Protein AF-A0A9Q3CQ55-F1 (afdb_monomer_lite)

Organism: NCBI:txid1389203

Radius of gyration: 16.1 Å; chains: 1; bounding box: 32×46×28 Å

Structure (mmCIF, N/CA/C/O backbone):
data_AF-A0A9Q3CQ55-F1
#
_entry.id   AF-A0A9Q3CQ55-F1
#
loop_
_atom_site.group_PDB
_atom_site.id
_atom_site.type_symbol
_atom_site.label_atom_id
_atom_site.label_alt_id
_atom_site.label_comp_id
_atom_site.label_asym_id
_atom_site.label_entity_id
_atom_site.label_seq_id
_atom_site.pdbx_PDB_ins_code
_atom_site.Cartn_x
_atom_site.Cartn_y
_atom_site.Cartn_z
_atom_site.occupancy
_atom_site.B_iso_or_equiv
_atom_site.auth_seq_id
_atom_site.auth_comp_id
_atom_site.auth_asym_id
_atom_site.auth_atom_id
_atom_site.pdbx_PDB_model_num
ATOM 1 N N . MET A 1 1 ? 7.705 -2.792 13.849 1.00 68.44 1 MET A N 1
ATOM 2 C CA . MET A 1 1 ? 6.851 -2.698 12.641 1.00 68.44 1 MET A CA 1
ATOM 3 C C . MET A 1 1 ? 7.770 -2.617 11.440 1.00 68.44 1 MET A C 1
ATOM 5 O O . MET A 1 1 ? 8.837 -2.059 11.626 1.00 68.44 1 MET A O 1
ATOM 9 N N . LEU A 1 2 ? 7.399 -3.161 10.276 1.00 81.00 2 LEU A N 1
ATOM 10 C CA . LEU A 1 2 ? 8.204 -3.016 9.054 1.00 81.00 2 LEU A CA 1
ATOM 11 C C . LEU A 1 2 ? 7.922 -1.634 8.457 1.00 81.00 2 LEU A C 1
ATOM 13 O O . LEU A 1 2 ? 6.759 -1.293 8.256 1.00 81.00 2 LEU A O 1
ATOM 17 N N . GLN A 1 3 ? 8.949 -0.825 8.227 1.00 80.06 3 GLN A N 1
ATOM 18 C CA . GLN A 1 3 ? 8.793 0.586 7.849 1.00 80.06 3 GLN A CA 1
ATOM 19 C C . GLN A 1 3 ? 9.519 0.941 6.562 1.00 80.06 3 GLN A C 1
ATOM 21 O O . GLN A 1 3 ? 9.093 1.827 5.827 1.00 80.06 3 GLN A O 1
ATOM 26 N N . ASN A 1 4 ? 10.613 0.250 6.272 1.00 86.06 4 ASN A N 1
ATOM 27 C CA . ASN A 1 4 ? 11.463 0.551 5.134 1.00 86.06 4 ASN A CA 1
ATOM 28 C C . ASN A 1 4 ? 11.858 -0.726 4.389 1.00 86.06 4 ASN A C 1
ATOM 30 O O . ASN A 1 4 ? 11.686 -1.851 4.864 1.00 86.06 4 ASN A O 1
ATOM 34 N N . LYS A 1 5 ? 12.402 -0.534 3.186 1.00 87.75 5 LYS A N 1
ATOM 35 C CA . LYS A 1 5 ? 12.827 -1.627 2.309 1.00 87.75 5 LYS A CA 1
ATOM 36 C C . LYS A 1 5 ? 13.837 -2.563 2.984 1.00 87.75 5 LYS A C 1
ATOM 38 O O . LYS A 1 5 ? 13.738 -3.769 2.783 1.00 87.75 5 LYS A O 1
ATOM 43 N N . ASN A 1 6 ? 14.751 -2.033 3.798 1.00 90.38 6 ASN A N 1
ATOM 44 C CA . ASN A 1 6 ? 15.769 -2.836 4.480 1.00 90.38 6 ASN A CA 1
ATOM 45 C C . ASN A 1 6 ? 15.132 -3.786 5.498 1.00 90.38 6 ASN A C 1
ATOM 47 O O . ASN A 1 6 ? 15.453 -4.968 5.513 1.00 90.38 6 ASN A O 1
ATOM 51 N N . GLU A 1 7 ? 14.178 -3.306 6.292 1.00 90.69 7 GLU A N 1
ATOM 52 C CA . GLU A 1 7 ? 13.455 -4.141 7.255 1.00 90.69 7 GLU A CA 1
ATOM 53 C C . GLU A 1 7 ? 12.636 -5.239 6.571 1.00 90.69 7 GLU A C 1
ATOM 55 O O . GLU A 1 7 ? 12.645 -6.384 7.024 1.00 90.69 7 GLU A O 1
ATOM 60 N N . ILE A 1 8 ? 11.972 -4.924 5.451 1.00 90.88 8 ILE A N 1
ATOM 61 C CA . ILE A 1 8 ? 11.246 -5.926 4.653 1.00 90.88 8 ILE A CA 1
ATOM 62 C C . ILE A 1 8 ? 12.224 -6.978 4.112 1.00 90.88 8 ILE A C 1
ATOM 64 O O . ILE A 1 8 ? 11.949 -8.173 4.196 1.00 90.88 8 ILE A O 1
ATOM 68 N N . GLN A 1 9 ? 13.391 -6.565 3.609 1.00 91.50 9 GLN A N 1
ATOM 69 C CA . GLN A 1 9 ? 14.428 -7.485 3.134 1.00 91.50 9 GLN A CA 1
ATOM 70 C C . GLN A 1 9 ? 14.980 -8.368 4.259 1.00 91.50 9 GLN A C 1
ATOM 72 O O . GLN A 1 9 ? 15.132 -9.573 4.062 1.00 91.50 9 GLN A O 1
ATOM 77 N N . SER A 1 10 ? 15.234 -7.807 5.445 1.00 92.75 10 SER A N 1
ATOM 78 C CA . SER A 1 10 ? 15.655 -8.577 6.620 1.00 92.75 10 SER A CA 1
ATOM 79 C C . SER A 1 10 ? 14.598 -9.604 7.027 1.00 92.75 10 SER A C 1
ATOM 81 O O . SER A 1 10 ? 14.932 -10.762 7.275 1.00 92.75 10 SER A O 1
ATOM 83 N N . PHE A 1 11 ? 13.320 -9.213 7.032 1.00 91.81 11 PHE A N 1
ATOM 84 C CA . PHE A 1 11 ? 12.211 -10.126 7.300 1.00 91.81 11 PHE A CA 1
ATOM 85 C C . PHE A 1 11 ? 12.126 -11.252 6.262 1.00 91.81 11 PHE A C 1
ATOM 87 O O . PHE A 1 11 ? 11.975 -12.412 6.635 1.00 91.81 11 PHE A O 1
ATOM 94 N N . LEU A 1 12 ? 12.269 -10.940 4.972 1.00 92.31 12 LEU A N 1
ATOM 95 C CA . LEU A 1 12 ? 12.269 -11.943 3.904 1.00 92.31 12 LEU A CA 1
ATOM 96 C C . LEU A 1 12 ? 13.454 -12.908 4.017 1.00 92.31 12 LEU A C 1
ATOM 98 O O . LEU A 1 12 ? 13.274 -14.108 3.826 1.00 92.31 12 LEU A O 1
ATOM 102 N N . GLY A 1 13 ? 14.639 -12.410 4.381 1.00 91.81 13 GLY A N 1
ATOM 103 C CA . GLY A 1 13 ? 15.809 -13.246 4.654 1.00 91.81 13 GLY A CA 1
ATOM 104 C C . GLY A 1 13 ? 15.563 -14.232 5.798 1.00 91.81 13 GLY A C 1
ATOM 105 O O . GLY A 1 13 ? 15.895 -15.410 5.681 1.00 91.81 13 GLY A O 1
ATOM 106 N N . PHE A 1 14 ? 14.910 -13.779 6.872 1.00 92.75 14 PHE A N 1
ATOM 107 C CA . PHE A 1 14 ? 14.465 -14.655 7.958 1.00 92.75 14 PHE A CA 1
ATOM 108 C C . PHE A 1 14 ? 13.389 -15.651 7.498 1.00 92.75 14 PHE A C 1
ATOM 110 O O . PHE A 1 14 ? 13.471 -16.837 7.809 1.00 92.75 14 PHE A O 1
ATOM 117 N N . ALA A 1 15 ? 12.393 -15.203 6.731 1.00 92.19 15 ALA A N 1
ATOM 118 C CA . ALA A 1 15 ? 11.300 -16.050 6.259 1.00 92.19 15 ALA A CA 1
ATOM 119 C C . ALA A 1 15 ? 11.789 -17.180 5.334 1.00 92.19 15 ALA A C 1
ATOM 121 O O . ALA A 1 15 ? 11.259 -18.292 5.396 1.00 92.19 15 ALA A O 1
ATOM 122 N N . GLU A 1 16 ? 12.829 -16.931 4.530 1.00 92.75 16 GLU A N 1
ATOM 123 C CA . GLU A 1 16 ? 13.419 -17.923 3.621 1.00 92.75 16 GLU A CA 1
ATOM 124 C C . GLU A 1 16 ? 13.931 -19.166 4.371 1.00 92.75 16 GLU A C 1
ATOM 126 O O . GLU A 1 16 ? 13.828 -20.280 3.853 1.00 92.75 16 GLU A O 1
ATOM 131 N N . TYR A 1 17 ? 14.381 -19.020 5.626 1.00 93.00 17 TYR A N 1
ATOM 132 C CA . TYR A 1 17 ? 14.771 -20.150 6.481 1.00 93.00 17 TYR A CA 1
ATOM 133 C C . TYR A 1 17 ? 13.651 -21.199 6.611 1.00 93.00 17 TYR A C 1
ATOM 135 O O . TYR A 1 17 ? 13.903 -22.407 6.643 1.00 93.00 17 TYR A O 1
ATOM 143 N N . TYR A 1 18 ? 12.394 -20.751 6.624 1.00 92.38 18 TYR A N 1
ATOM 144 C CA . TYR A 1 18 ? 11.217 -21.604 6.782 1.00 92.38 18 TYR A CA 1
ATOM 145 C C . TYR A 1 18 ? 10.595 -22.047 5.456 1.00 92.38 18 TYR A C 1
ATOM 147 O O . TYR A 1 18 ? 9.641 -22.826 5.470 1.00 92.38 18 TYR A O 1
ATOM 155 N N . ARG A 1 19 ? 11.129 -21.618 4.305 1.00 94.44 19 ARG A N 1
ATOM 156 C CA . ARG A 1 19 ? 10.537 -21.863 2.979 1.00 94.44 19 ARG A CA 1
ATOM 157 C C . ARG A 1 19 ? 10.177 -23.326 2.730 1.00 94.44 19 ARG A C 1
ATOM 159 O O . ARG A 1 19 ? 9.108 -23.613 2.200 1.00 94.44 19 ARG A O 1
ATOM 166 N N . LYS A 1 20 ? 11.048 -24.260 3.126 1.00 94.19 20 LYS A N 1
ATOM 167 C CA . LYS A 1 20 ? 10.834 -25.709 2.934 1.00 94.19 20 LYS A CA 1
ATOM 168 C C . LYS A 1 20 ? 9.670 -26.278 3.757 1.00 94.19 20 LYS A C 1
ATOM 170 O O . LYS A 1 20 ? 9.171 -27.352 3.441 1.00 94.19 20 LYS A O 1
ATOM 175 N N . HIS A 1 21 ? 9.249 -25.572 4.805 1.00 94.94 21 HIS A N 1
ATOM 176 C CA . HIS A 1 21 ? 8.181 -25.984 5.716 1.00 94.94 21 HIS A CA 1
ATOM 177 C C . HIS A 1 21 ? 6.828 -25.347 5.383 1.00 94.94 21 HIS A C 1
ATOM 179 O O . HIS A 1 21 ? 5.806 -25.761 5.924 1.00 94.94 21 HIS A O 1
ATOM 185 N N . VAL A 1 22 ? 6.801 -24.366 4.479 1.00 93.00 22 VAL A N 1
ATOM 186 C CA . VAL A 1 22 ? 5.591 -23.628 4.114 1.00 93.00 22 VAL A CA 1
ATOM 187 C C . VAL A 1 22 ? 5.180 -24.008 2.696 1.00 93.00 22 VAL A C 1
ATOM 189 O O . VAL A 1 22 ? 5.857 -23.695 1.715 1.00 93.00 22 VAL A O 1
ATOM 192 N N . LYS A 1 23 ? 4.033 -24.682 2.562 1.00 95.06 23 LYS A N 1
ATOM 193 C CA . LYS A 1 23 ? 3.453 -24.969 1.243 1.00 95.06 23 LYS A CA 1
ATOM 194 C C . LYS A 1 23 ? 3.156 -23.659 0.514 1.00 95.06 23 LYS A C 1
ATOM 196 O O . LYS A 1 23 ? 2.640 -22.720 1.110 1.00 95.06 23 LYS A O 1
ATOM 201 N N . ASN A 1 24 ? 3.456 -23.613 -0.783 1.00 93.69 24 ASN A N 1
ATOM 202 C CA . ASN A 1 24 ? 3.248 -22.438 -1.636 1.00 93.69 24 ASN A CA 1
ATOM 203 C C . ASN A 1 24 ? 3.959 -21.162 -1.146 1.00 93.69 24 ASN A C 1
ATOM 205 O O . ASN A 1 24 ? 3.514 -20.060 -1.466 1.00 93.69 24 ASN A O 1
ATOM 209 N N . PHE A 1 25 ? 5.079 -21.296 -0.419 1.00 92.50 25 PHE A N 1
ATOM 210 C CA . PHE A 1 25 ? 5.843 -20.157 0.101 1.00 92.50 25 PHE A CA 1
ATOM 211 C C . PHE A 1 25 ? 6.129 -19.094 -0.967 1.00 92.50 25 PHE A C 1
ATOM 213 O O . PHE A 1 25 ? 5.925 -17.914 -0.719 1.00 92.50 25 PHE A O 1
ATOM 220 N N . ALA A 1 26 ? 6.522 -19.503 -2.179 1.00 89.81 26 ALA A N 1
ATOM 221 C CA . ALA A 1 26 ? 6.807 -18.573 -3.273 1.00 89.81 26 ALA A CA 1
ATOM 222 C C . ALA A 1 26 ? 5.605 -17.675 -3.622 1.00 89.81 26 ALA A C 1
ATOM 224 O O . ALA A 1 26 ? 5.774 -16.480 -3.850 1.00 89.81 26 ALA A O 1
ATOM 225 N N . SER A 1 27 ? 4.389 -18.227 -3.625 1.00 91.81 27 SER A N 1
ATOM 226 C CA . SER A 1 27 ? 3.172 -17.451 -3.882 1.00 91.81 27 SER A CA 1
ATOM 227 C C . SER A 1 27 ? 2.831 -16.527 -2.712 1.00 91.81 27 SER A C 1
ATOM 229 O O . SER A 1 27 ? 2.439 -15.387 -2.940 1.00 91.81 27 SER A O 1
ATOM 231 N N . ILE A 1 28 ? 3.022 -16.995 -1.474 1.00 89.06 28 ILE A N 1
ATOM 232 C CA . ILE A 1 28 ? 2.750 -16.223 -0.250 1.00 89.06 28 ILE A CA 1
ATOM 233 C C . ILE A 1 28 ? 3.745 -15.065 -0.088 1.00 89.06 28 ILE A C 1
ATOM 235 O O . ILE A 1 28 ? 3.355 -13.960 0.272 1.00 89.06 28 ILE A O 1
ATOM 239 N N . GLY A 1 29 ? 5.025 -15.297 -0.383 1.00 90.00 29 GLY A N 1
ATOM 240 C CA . GLY A 1 29 ? 6.083 -14.293 -0.288 1.00 90.00 29 GLY A CA 1
ATOM 241 C C . GLY A 1 29 ? 6.115 -13.317 -1.464 1.00 90.00 29 GLY A C 1
ATOM 242 O O . GLY A 1 29 ? 6.745 -12.267 -1.369 1.00 90.00 29 GLY A O 1
ATOM 243 N N . ARG A 1 30 ? 5.439 -13.614 -2.582 1.00 90.12 30 ARG A N 1
ATOM 244 C CA . ARG A 1 30 ? 5.494 -12.779 -3.794 1.00 90.12 30 ARG A CA 1
ATOM 245 C C . ARG A 1 30 ? 5.149 -11.302 -3.543 1.00 90.12 30 ARG A C 1
ATOM 247 O O . ARG A 1 30 ? 5.886 -10.460 -4.056 1.00 90.12 30 ARG A O 1
ATOM 254 N N . PRO A 1 31 ? 4.088 -10.947 -2.787 1.00 89.56 31 PRO A N 1
ATOM 255 C CA . PRO A 1 31 ? 3.783 -9.547 -2.507 1.00 89.56 31 PRO A CA 1
ATOM 256 C C . PRO A 1 31 ? 4.924 -8.792 -1.798 1.00 89.56 31 PRO A C 1
ATOM 258 O O . PRO A 1 31 ? 5.340 -7.770 -2.343 1.00 89.56 31 PRO A O 1
ATOM 261 N N . PRO A 1 32 ? 5.495 -9.260 -0.666 1.00 89.00 32 PRO A N 1
ATOM 262 C CA . PRO A 1 32 ? 6.619 -8.563 -0.047 1.00 89.00 32 PRO A CA 1
ATOM 263 C C . PRO A 1 32 ? 7.908 -8.594 -0.884 1.00 89.00 32 PRO A C 1
ATOM 265 O O . PRO A 1 32 ? 8.626 -7.600 -0.868 1.00 89.00 32 PRO A O 1
ATOM 268 N N . TYR A 1 33 ? 8.184 -9.636 -1.684 1.00 90.94 33 TYR A N 1
ATOM 269 C CA . TYR A 1 33 ? 9.320 -9.594 -2.625 1.00 90.94 33 TYR A CA 1
ATOM 270 C C . TYR A 1 33 ? 9.173 -8.471 -3.662 1.00 90.94 33 TYR A C 1
ATOM 272 O O . TYR A 1 33 ? 10.150 -7.785 -3.949 1.00 90.94 33 TYR A O 1
ATOM 280 N N . LYS A 1 34 ? 7.955 -8.219 -4.168 1.00 89.12 34 LYS A N 1
ATOM 281 C CA . LYS A 1 34 ? 7.690 -7.137 -5.134 1.00 89.12 34 LYS A CA 1
ATOM 282 C C . LYS A 1 34 ? 7.996 -5.746 -4.563 1.00 89.12 34 LYS A C 1
ATOM 284 O O . LYS A 1 34 ? 8.441 -4.862 -5.291 1.00 89.12 34 LYS A O 1
ATOM 289 N N . LEU A 1 35 ? 7.797 -5.550 -3.256 1.00 90.50 35 LEU A N 1
ATOM 290 C CA . LEU A 1 35 ? 8.165 -4.306 -2.560 1.00 90.50 35 LEU A CA 1
ATOM 291 C C . LEU A 1 35 ? 9.684 -4.075 -2.535 1.00 90.50 35 LEU A C 1
ATOM 293 O O . LEU A 1 35 ? 10.139 -2.949 -2.343 1.00 90.50 35 LEU A O 1
ATOM 297 N N . CYS A 1 36 ? 10.474 -5.133 -2.725 1.00 89.94 36 CYS A N 1
ATOM 298 C CA . CYS A 1 36 ? 11.929 -5.076 -2.718 1.00 89.94 36 CYS A CA 1
ATOM 299 C C . CYS A 1 36 ? 12.554 -4.907 -4.112 1.00 89.94 36 CYS A C 1
ATOM 301 O O . CYS A 1 36 ? 13.778 -4.750 -4.190 1.00 89.94 36 CYS A O 1
ATOM 303 N N . ASP A 1 37 ? 11.761 -4.876 -5.185 1.00 88.81 37 ASP A N 1
ATOM 304 C CA . ASP A 1 37 ? 12.258 -4.663 -6.549 1.00 88.81 37 ASP A CA 1
ATOM 305 C C . ASP A 1 37 ? 12.981 -3.308 -6.684 1.00 88.81 37 ASP A C 1
ATOM 307 O O . ASP A 1 37 ? 12.789 -2.379 -5.891 1.00 88.81 37 ASP A O 1
ATOM 311 N N . LYS A 1 38 ? 13.894 -3.207 -7.657 1.00 82.50 38 LYS A N 1
ATOM 312 C CA . LYS A 1 38 ? 14.841 -2.083 -7.784 1.00 82.50 38 LYS A CA 1
ATOM 313 C C . LYS A 1 38 ? 14.148 -0.728 -7.972 1.00 82.50 38 LYS A C 1
ATOM 315 O O . LYS A 1 38 ? 14.569 0.243 -7.346 1.00 82.50 38 LYS A O 1
ATOM 320 N N . ASP A 1 39 ? 13.072 -0.706 -8.753 1.00 82.81 39 ASP A N 1
ATOM 321 C CA . ASP A 1 39 ? 12.354 0.513 -9.148 1.00 82.81 39 ASP A CA 1
ATOM 322 C C . ASP A 1 39 ? 10.993 0.662 -8.450 1.00 82.81 39 ASP A C 1
ATOM 324 O O . ASP A 1 39 ? 10.229 1.580 -8.745 1.00 82.81 39 ASP A O 1
ATOM 328 N N . THR A 1 40 ? 10.699 -0.221 -7.493 1.00 85.25 40 THR A N 1
ATOM 329 C CA . THR A 1 40 ? 9.476 -0.148 -6.694 1.00 85.25 40 THR A CA 1
ATOM 330 C C . THR A 1 40 ? 9.680 0.808 -5.528 1.00 85.25 40 THR A C 1
ATOM 332 O O . THR A 1 40 ? 10.575 0.625 -4.697 1.00 85.25 40 THR A O 1
ATOM 335 N N . VAL A 1 41 ? 8.814 1.813 -5.441 1.00 87.00 41 VAL A N 1
ATOM 336 C CA . VAL A 1 41 ? 8.566 2.564 -4.208 1.00 87.00 41 VAL A CA 1
ATOM 337 C C . VAL A 1 41 ? 7.275 2.027 -3.608 1.00 87.00 41 VAL A C 1
ATOM 339 O O . VAL A 1 41 ? 6.505 1.340 -4.276 1.00 87.00 41 VAL A O 1
ATOM 342 N N . PHE A 1 42 ? 7.047 2.252 -2.323 1.00 88.19 42 PHE A N 1
ATOM 343 C CA . PHE A 1 42 ? 5.768 1.916 -1.726 1.00 88.19 42 PHE A CA 1
ATOM 344 C C . PHE A 1 42 ? 5.326 2.998 -0.756 1.00 88.19 42 PHE A C 1
ATOM 346 O O . PHE A 1 42 ? 6.144 3.655 -0.109 1.00 88.19 42 PHE A O 1
ATOM 353 N N . LYS A 1 43 ? 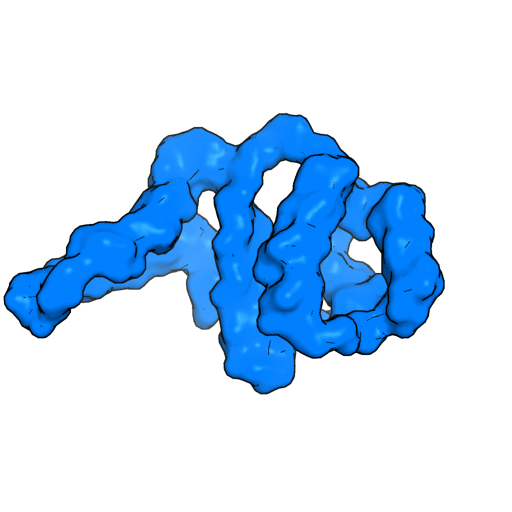4.011 3.150 -0.643 1.00 86.62 43 LYS A N 1
ATOM 354 C CA . LYS A 1 43 ? 3.370 3.834 0.474 1.00 86.62 43 LYS A CA 1
ATOM 355 C C . LYS A 1 43 ? 2.964 2.787 1.503 1.00 86.62 43 LYS A C 1
ATOM 357 O O . LYS A 1 43 ? 2.699 1.634 1.164 1.00 86.62 43 LYS A O 1
ATOM 362 N N . MET A 1 44 ? 2.987 3.180 2.767 1.00 86.50 44 MET A N 1
ATOM 363 C CA . MET A 1 44 ? 2.532 2.349 3.872 1.00 86.50 44 MET A CA 1
ATOM 364 C C . MET A 1 44 ? 1.393 3.080 4.565 1.00 86.50 44 MET A C 1
ATOM 366 O O . MET A 1 44 ? 1.536 4.238 4.952 1.00 86.50 44 MET A O 1
ATOM 370 N N . THR A 1 45 ? 0.279 2.389 4.756 1.00 84.56 45 THR A N 1
ATOM 371 C CA . THR A 1 45 ? -0.819 2.848 5.602 1.00 84.56 45 THR A CA 1
ATOM 372 C C . THR A 1 45 ? -0.923 1.928 6.802 1.00 84.56 45 THR A C 1
ATOM 374 O O . THR A 1 45 ? -0.832 0.708 6.666 1.00 84.56 45 THR A O 1
ATOM 377 N N . VAL A 1 46 ? -1.110 2.510 7.981 1.00 83.81 46 VAL A N 1
ATOM 378 C CA . VAL A 1 46 ? -1.283 1.752 9.217 1.00 83.81 46 VAL A CA 1
ATOM 379 C C . VAL A 1 46 ? -2.680 2.004 9.745 1.00 83.81 46 VAL A C 1
ATOM 381 O O . VAL A 1 46 ? -3.022 3.138 10.076 1.00 83.81 46 VAL A O 1
ATOM 384 N N . ASP A 1 47 ? -3.466 0.940 9.870 1.00 83.00 47 ASP A N 1
ATOM 385 C CA . ASP A 1 47 ? -4.654 0.996 10.706 1.00 83.00 47 ASP A CA 1
ATOM 386 C C . ASP A 1 47 ? -4.214 0.925 12.172 1.00 83.00 47 ASP A C 1
ATOM 388 O O . ASP A 1 47 ? -3.687 -0.082 12.653 1.00 83.00 47 ASP A O 1
ATOM 392 N N . ARG A 1 48 ? -4.417 2.025 12.898 1.00 80.25 48 ARG A N 1
ATOM 393 C CA . ARG A 1 48 ? -3.997 2.150 14.296 1.00 80.25 48 ARG A CA 1
ATOM 394 C C . ARG A 1 48 ? -4.844 1.320 15.254 1.00 80.25 48 ARG A C 1
ATOM 396 O O . ARG A 1 48 ? -4.349 1.042 16.351 1.00 80.25 48 ARG A O 1
ATOM 403 N N . PHE A 1 49 ? -6.056 0.924 14.861 1.00 81.81 49 PHE A N 1
ATOM 404 C CA . PHE A 1 49 ? -6.926 0.073 15.665 1.00 81.81 49 PHE A CA 1
ATOM 405 C C . PHE A 1 49 ? -6.477 -1.387 15.583 1.00 81.81 49 PHE A C 1
ATOM 407 O O . PHE A 1 49 ? -6.057 -1.954 16.590 1.00 81.81 49 PHE A O 1
ATOM 414 N N . SER A 1 50 ? -6.460 -1.972 14.380 1.00 83.00 50 SER A N 1
ATOM 415 C CA . SER A 1 50 ? -6.045 -3.372 14.195 1.00 83.00 50 SER A CA 1
ATOM 416 C C . SER A 1 50 ? -4.528 -3.592 14.231 1.00 83.00 50 SER A C 1
ATOM 418 O O . SER A 1 50 ? -4.077 -4.734 14.286 1.00 83.00 50 SER A O 1
ATOM 420 N N . LYS A 1 51 ? -3.727 -2.517 14.177 1.00 83.75 51 LYS A N 1
ATOM 421 C CA . LYS A 1 51 ? -2.263 -2.543 13.972 1.00 83.75 51 LYS A CA 1
ATOM 422 C C . LYS A 1 51 ? -1.839 -3.162 12.636 1.00 83.75 51 LYS A C 1
ATOM 424 O O . LYS A 1 51 ? -0.665 -3.491 12.454 1.00 83.75 51 LYS A O 1
ATOM 429 N N . THR A 1 52 ? -2.766 -3.284 11.689 1.00 84.38 52 THR A N 1
ATOM 430 C CA . THR A 1 52 ? -2.484 -3.807 10.352 1.00 84.38 52 THR A CA 1
ATOM 431 C C . THR A 1 52 ? -1.685 -2.791 9.544 1.00 84.38 52 THR A C 1
ATOM 433 O O . THR A 1 52 ? -2.050 -1.618 9.465 1.00 84.38 52 THR A O 1
ATOM 436 N N . GLN A 1 53 ? -0.605 -3.253 8.911 1.00 86.00 53 GLN A N 1
ATOM 437 C CA . GLN A 1 53 ? 0.142 -2.472 7.927 1.00 86.00 53 GLN A CA 1
ATOM 438 C C . GLN A 1 53 ? -0.258 -2.910 6.525 1.00 86.00 53 GLN A C 1
ATOM 440 O O . GLN A 1 53 ? -0.205 -4.096 6.195 1.00 86.00 53 GLN A O 1
ATOM 445 N N . ILE A 1 54 ? -0.620 -1.944 5.693 1.00 86.31 54 ILE A N 1
ATOM 446 C CA . ILE A 1 54 ? -0.918 -2.158 4.284 1.00 86.31 54 ILE A CA 1
ATOM 447 C C . ILE A 1 54 ? 0.176 -1.458 3.487 1.00 86.31 54 ILE A C 1
ATOM 449 O O . ILE A 1 54 ? 0.366 -0.252 3.619 1.00 86.31 54 ILE A O 1
ATOM 453 N N . PHE A 1 55 ? 0.899 -2.227 2.675 1.00 87.94 55 PHE A N 1
ATOM 454 C CA . PHE A 1 55 ? 1.936 -1.718 1.780 1.00 87.94 55 PHE A CA 1
ATOM 455 C C . PHE A 1 55 ? 1.393 -1.666 0.354 1.00 87.94 55 PHE A C 1
ATOM 457 O O . PHE A 1 55 ? 0.966 -2.690 -0.190 1.00 87.94 55 PHE A O 1
ATOM 464 N N . GLN A 1 56 ? 1.416 -0.487 -0.260 1.00 87.19 56 GLN A N 1
ATOM 465 C CA . GLN A 1 56 ? 0.993 -0.279 -1.639 1.00 87.19 56 GLN A CA 1
ATOM 466 C C . GLN A 1 56 ? 2.212 0.067 -2.494 1.00 87.19 56 GLN A C 1
ATOM 468 O O . GLN A 1 56 ? 2.783 1.142 -2.311 1.00 87.19 56 GLN A O 1
ATOM 473 N N . PRO A 1 57 ? 2.623 -0.816 -3.423 1.00 87.62 57 PRO A N 1
ATOM 474 C CA . PRO A 1 57 ? 3.610 -0.463 -4.433 1.00 87.62 57 PRO A CA 1
ATOM 475 C C . PRO A 1 57 ? 3.126 0.750 -5.234 1.00 87.62 57 PRO A C 1
ATOM 477 O O . PRO A 1 57 ? 1.962 0.796 -5.629 1.00 87.62 57 PRO A O 1
ATOM 480 N N . CYS A 1 58 ? 4.022 1.693 -5.477 1.00 85.69 58 CYS A N 1
ATOM 481 C CA . CYS A 1 58 ? 3.793 2.928 -6.210 1.00 85.69 58 CYS A CA 1
ATOM 482 C C . CYS A 1 58 ? 5.037 3.263 -7.052 1.00 85.69 58 CYS A C 1
ATOM 484 O O . CYS A 1 58 ? 6.122 2.699 -6.847 1.00 85.69 58 CYS A O 1
ATOM 486 N N . HIS A 1 59 ? 4.894 4.177 -8.003 1.00 83.38 59 HIS A N 1
ATOM 487 C CA . HIS A 1 59 ? 6.012 4.687 -8.789 1.00 83.38 59 HIS A CA 1
ATOM 488 C C . HIS A 1 59 ? 6.506 6.022 -8.226 1.00 83.38 59 HIS A C 1
ATOM 490 O O . HIS A 1 59 ? 5.789 6.736 -7.529 1.00 83.38 59 HIS A O 1
ATOM 496 N N . LYS A 1 60 ? 7.773 6.356 -8.498 1.00 81.38 60 LYS A N 1
ATOM 497 C CA . LYS A 1 60 ? 8.356 7.643 -8.075 1.00 81.38 60 LYS A CA 1
ATOM 498 C C . LYS A 1 60 ? 7.669 8.839 -8.726 1.00 81.38 60 LYS A C 1
ATOM 500 O O . LYS A 1 60 ? 7.639 9.905 -8.125 1.00 81.38 60 LYS A O 1
ATOM 505 N N . ASP A 1 61 ? 7.129 8.623 -9.918 1.00 86.06 61 ASP A N 1
ATOM 506 C CA . ASP A 1 61 ? 6.520 9.656 -10.749 1.00 86.06 61 ASP A CA 1
ATOM 507 C C . ASP A 1 61 ? 4.993 9.728 -10.564 1.00 86.06 61 ASP A C 1
ATOM 509 O O . ASP A 1 61 ? 4.324 10.459 -11.292 1.00 86.06 61 ASP A O 1
ATOM 513 N N . ASP A 1 62 ? 4.438 8.981 -9.598 1.00 85.56 62 ASP A N 1
ATOM 514 C CA . ASP A 1 62 ? 3.009 9.025 -9.285 1.00 85.56 62 ASP A CA 1
ATOM 515 C C . ASP A 1 62 ? 2.608 10.436 -8.845 1.00 85.56 62 ASP A C 1
ATOM 517 O O . ASP A 1 62 ? 3.188 11.033 -7.927 1.00 85.56 62 ASP A O 1
ATOM 521 N N . THR A 1 63 ? 1.564 10.964 -9.480 1.00 86.62 63 THR A N 1
ATOM 522 C CA . THR A 1 63 ? 1.014 12.269 -9.129 1.00 86.62 63 THR A CA 1
ATOM 523 C C . THR A 1 63 ? 0.243 12.208 -7.808 1.00 86.62 63 THR A C 1
ATOM 525 O O . THR A 1 63 ? -0.056 11.141 -7.255 1.00 86.62 63 THR A O 1
ATOM 528 N N . ALA A 1 64 ? -0.156 13.378 -7.307 1.00 83.00 64 ALA A N 1
ATOM 529 C CA . ALA A 1 64 ? -1.088 13.488 -6.189 1.00 83.00 64 ALA A CA 1
ATOM 530 C C . ALA A 1 64 ? -2.391 12.701 -6.424 1.00 83.00 64 ALA A C 1
ATOM 532 O O . ALA A 1 64 ? -2.876 12.026 -5.517 1.00 83.00 64 ALA A O 1
ATOM 533 N N . MET A 1 65 ? -2.928 12.746 -7.650 1.00 83.88 65 MET A N 1
ATOM 534 C CA . MET A 1 65 ? -4.146 12.022 -8.026 1.00 83.88 65 MET A CA 1
ATOM 535 C C . MET A 1 65 ? -3.918 10.512 -8.040 1.00 83.88 65 MET A C 1
ATOM 537 O O . MET A 1 65 ? -4.729 9.773 -7.484 1.00 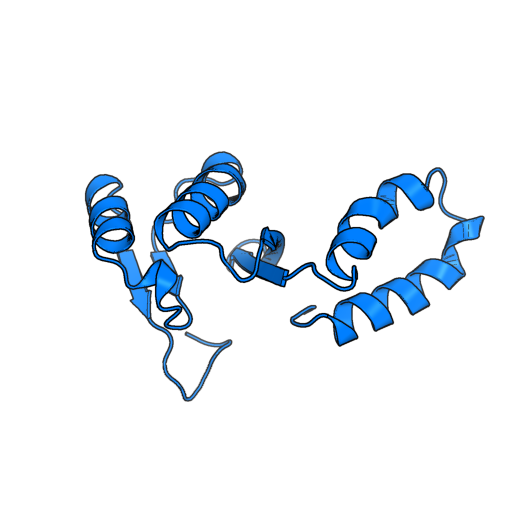83.88 65 MET A O 1
ATOM 541 N N . ASP A 1 66 ? -2.803 10.055 -8.615 1.00 87.00 66 ASP A N 1
ATOM 542 C CA . ASP A 1 66 ? -2.470 8.627 -8.662 1.00 87.00 66 ASP A CA 1
ATOM 543 C C . ASP A 1 66 ? -2.322 8.066 -7.247 1.00 87.00 66 ASP A C 1
ATOM 545 O O . ASP A 1 66 ? -2.898 7.031 -6.912 1.00 87.00 66 ASP A O 1
ATOM 549 N N . THR A 1 67 ? -1.634 8.812 -6.377 1.00 84.25 67 THR A N 1
ATOM 550 C CA . THR A 1 67 ? -1.451 8.445 -4.968 1.00 84.25 67 THR A CA 1
ATOM 551 C C . THR A 1 67 ? -2.795 8.398 -4.230 1.00 84.25 67 THR A C 1
ATOM 553 O O . THR A 1 67 ? -3.074 7.440 -3.505 1.00 84.25 67 THR A O 1
ATOM 556 N N . ALA A 1 68 ? -3.653 9.402 -4.433 1.00 81.19 68 ALA A N 1
ATOM 557 C CA . ALA A 1 68 ? -4.976 9.468 -3.820 1.00 81.19 68 ALA A CA 1
ATOM 558 C C . ALA A 1 68 ? -5.857 8.274 -4.221 1.00 81.19 68 ALA A C 1
ATOM 560 O O . ALA A 1 68 ? -6.432 7.602 -3.362 1.00 81.19 68 ALA A O 1
ATOM 561 N N . LEU A 1 69 ? -5.921 7.974 -5.521 1.00 84.00 69 LEU A N 1
ATOM 562 C CA . LEU A 1 69 ? -6.672 6.839 -6.054 1.00 84.00 69 LEU A CA 1
ATOM 563 C C . LEU A 1 69 ? -6.112 5.502 -5.563 1.00 84.00 69 LEU A C 1
ATOM 565 O O . LEU A 1 69 ? -6.885 4.596 -5.248 1.00 84.00 69 LEU A O 1
ATOM 569 N N . LEU A 1 70 ? -4.787 5.372 -5.472 1.00 85.25 70 LEU A N 1
ATOM 570 C CA . LEU A 1 70 ? -4.129 4.170 -4.965 1.00 85.25 70 LEU A CA 1
ATOM 571 C C . LEU A 1 70 ? -4.530 3.887 -3.512 1.00 85.25 70 LEU A C 1
ATOM 573 O O . LEU A 1 70 ? -4.916 2.761 -3.191 1.00 85.25 70 LEU A O 1
ATOM 577 N N . ILE A 1 71 ? -4.478 4.899 -2.639 1.00 80.19 71 ILE A N 1
ATOM 578 C CA . ILE A 1 71 ? -4.887 4.765 -1.234 1.00 80.19 71 ILE A CA 1
ATOM 579 C C . ILE A 1 71 ? -6.386 4.474 -1.146 1.00 80.19 71 ILE A C 1
ATOM 581 O O . ILE A 1 71 ? -6.790 3.556 -0.433 1.00 80.19 71 ILE A O 1
ATOM 585 N N . TRP A 1 72 ? -7.210 5.192 -1.908 1.00 77.62 72 TRP A N 1
ATOM 586 C CA . TRP A 1 72 ? -8.658 4.997 -1.923 1.00 77.62 72 TRP A CA 1
ATOM 587 C C . TRP A 1 72 ? -9.046 3.563 -2.301 1.00 77.62 72 TRP A C 1
ATOM 589 O O . TRP A 1 72 ? -9.713 2.857 -1.543 1.00 77.62 72 TRP A O 1
ATOM 599 N N . ASN A 1 73 ? -8.550 3.090 -3.444 1.00 80.38 73 ASN A N 1
ATOM 600 C CA . ASN A 1 73 ? -8.893 1.781 -3.992 1.00 80.38 73 ASN A CA 1
ATOM 601 C C . ASN A 1 73 ? -8.325 0.610 -3.193 1.00 80.38 73 ASN A C 1
ATOM 603 O O . ASN A 1 73 ? -8.759 -0.523 -3.416 1.00 80.38 73 ASN A O 1
ATOM 607 N N . ARG A 1 74 ? -7.339 0.840 -2.320 1.00 77.88 74 ARG A N 1
ATOM 608 C CA . ARG A 1 74 ? -6.632 -0.238 -1.622 1.00 77.88 74 ARG A CA 1
ATOM 609 C C . ARG A 1 74 ? -6.824 -0.247 -0.115 1.00 77.88 74 ARG A C 1
ATOM 611 O O . ARG A 1 74 ? -6.735 -1.315 0.477 1.00 77.88 74 ARG A O 1
ATOM 618 N N . VAL A 1 75 ? -7.046 0.913 0.490 1.00 75.06 75 VAL A N 1
ATOM 619 C CA . VAL A 1 75 ? -7.218 1.058 1.937 1.00 75.06 75 VAL A CA 1
ATOM 620 C C . VAL A 1 75 ? -8.689 1.265 2.246 1.00 75.06 75 VAL A C 1
ATOM 622 O O . VAL A 1 75 ? -9.271 0.442 2.943 1.00 75.06 75 VAL A O 1
ATOM 625 N N . ILE A 1 76 ? -9.312 2.300 1.676 1.00 70.06 76 ILE A N 1
ATOM 626 C CA . ILE A 1 76 ? -10.700 2.662 2.002 1.00 70.06 76 ILE A CA 1
ATOM 627 C C . ILE A 1 76 ? -11.687 1.590 1.537 1.00 70.06 76 ILE A C 1
ATOM 629 O O . ILE A 1 76 ? -12.640 1.291 2.237 1.00 70.06 76 ILE A O 1
ATOM 633 N N . SER A 1 77 ? -11.445 0.945 0.397 1.00 68.81 77 SER A N 1
ATOM 634 C CA . SER A 1 77 ? -12.309 -0.151 -0.070 1.00 68.81 77 SER A CA 1
ATOM 635 C C . SER A 1 77 ? -12.191 -1.442 0.757 1.00 68.81 77 SER A C 1
ATOM 637 O O . SER A 1 77 ? -13.062 -2.302 0.660 1.00 68.81 77 SER A O 1
ATOM 639 N N . TRP A 1 78 ? -11.119 -1.603 1.543 1.00 64.88 78 TRP A N 1
ATOM 640 C CA . TRP A 1 78 ? -10.857 -2.794 2.369 1.00 64.88 78 TRP A CA 1
ATOM 641 C C . TRP A 1 78 ? -11.184 -2.580 3.847 1.00 64.88 78 TRP A C 1
ATOM 643 O O . TRP A 1 78 ? -11.152 -3.533 4.623 1.00 64.88 78 TRP A O 1
ATOM 653 N N . THR A 1 79 ? -11.462 -1.345 4.246 1.00 65.38 79 THR A N 1
ATOM 654 C CA . THR A 1 79 ? -11.662 -0.960 5.641 1.00 65.38 79 THR A CA 1
ATOM 655 C C . THR A 1 79 ? -12.986 -0.229 5.791 1.00 65.38 79 THR A C 1
ATOM 657 O O . THR A 1 79 ? -13.550 0.274 4.822 1.00 65.38 79 THR A O 1
ATOM 660 N N . GLU A 1 80 ? -13.525 -0.203 7.004 1.00 68.38 80 GLU A N 1
ATOM 661 C CA . GLU A 1 80 ? -14.620 0.715 7.312 1.00 68.38 80 GLU A CA 1
ATOM 662 C C . GLU A 1 80 ? -14.114 2.161 7.164 1.00 68.38 80 GLU A C 1
ATOM 664 O O . GLU A 1 80 ? -12.920 2.421 7.323 1.00 68.38 80 GLU A O 1
ATOM 669 N N . ILE A 1 81 ? -15.001 3.105 6.830 1.00 66.94 81 ILE A N 1
ATOM 670 C CA . ILE A 1 81 ? -14.632 4.513 6.607 1.00 66.94 81 ILE A CA 1
ATOM 671 C C . ILE A 1 81 ? -13.859 5.033 7.829 1.00 66.94 81 ILE A C 1
ATOM 673 O O . ILE A 1 81 ? -14.423 5.185 8.914 1.00 66.94 81 ILE A O 1
ATOM 677 N N . PHE A 1 82 ? -12.564 5.316 7.662 1.00 70.56 82 PHE A N 1
ATOM 678 C CA . PHE A 1 82 ? -11.763 5.890 8.739 1.00 70.56 82 PHE A CA 1
ATOM 679 C C . PHE A 1 82 ? -12.248 7.298 9.056 1.00 70.56 82 PHE A C 1
ATOM 681 O O . PHE A 1 82 ? -12.322 8.150 8.177 1.00 70.56 82 PHE A O 1
ATOM 688 N N . THR A 1 83 ? -12.495 7.578 10.329 1.00 73.75 83 THR A N 1
ATOM 689 C CA . THR A 1 83 ? -12.901 8.916 10.776 1.00 73.75 83 THR A CA 1
ATOM 690 C C . THR A 1 83 ? -11.739 9.906 10.805 1.00 73.75 83 THR A C 1
ATOM 692 O O . THR A 1 83 ? -11.955 11.101 10.618 1.00 73.75 83 THR A O 1
ATOM 695 N N . ASN A 1 84 ? -10.508 9.424 11.009 1.00 79.12 84 ASN A N 1
ATOM 696 C CA . ASN A 1 84 ? -9.310 10.252 11.135 1.00 79.12 84 ASN A CA 1
ATOM 697 C C . ASN A 1 84 ? -8.136 9.636 1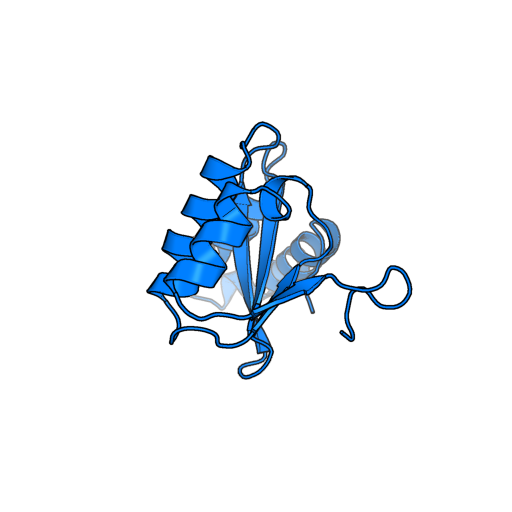0.369 1.00 79.12 84 ASN A C 1
ATOM 699 O O . ASN A 1 84 ? -7.771 8.483 10.608 1.00 79.12 84 ASN A O 1
ATOM 703 N N . ILE A 1 85 ? -7.508 10.425 9.501 1.00 80.06 85 ILE A N 1
ATOM 704 C CA . ILE A 1 85 ? -6.322 10.043 8.734 1.00 80.06 85 ILE A CA 1
ATOM 705 C C . ILE A 1 85 ? -5.191 11.006 9.071 1.00 80.06 85 ILE A C 1
ATOM 707 O O . ILE A 1 85 ? -5.372 12.224 9.075 1.00 80.06 85 ILE A O 1
ATOM 711 N N . ILE A 1 86 ? -4.019 10.441 9.352 1.00 81.38 86 ILE A N 1
ATOM 712 C CA . ILE A 1 86 ? -2.817 11.204 9.677 1.00 81.38 86 ILE A CA 1
ATOM 713 C C . ILE A 1 86 ? -1.807 11.011 8.571 1.00 81.38 86 ILE A C 1
ATOM 715 O O . ILE A 1 86 ? -1.439 9.888 8.229 1.00 81.38 86 ILE A O 1
ATOM 719 N N . ASN A 1 87 ? -1.401 12.129 7.989 1.00 80.94 87 ASN A N 1
ATOM 720 C CA . ASN A 1 87 ? -0.480 12.162 6.880 1.00 80.94 87 ASN A CA 1
ATOM 721 C C . ASN A 1 87 ? 0.886 12.683 7.323 1.00 80.94 87 ASN A C 1
ATOM 723 O O . ASN A 1 87 ? 0.974 13.715 7.988 1.00 80.94 87 ASN A O 1
ATOM 727 N N . ASP A 1 88 ? 1.956 12.023 6.879 1.00 74.31 88 ASP A N 1
ATOM 728 C CA . ASP A 1 88 ? 3.336 12.421 7.180 1.00 74.31 88 ASP A CA 1
ATOM 729 C C . ASP A 1 88 ? 3.837 13.588 6.305 1.00 74.31 88 ASP A C 1
ATOM 731 O O . ASP A 1 88 ? 4.978 13.623 5.852 1.00 74.31 88 ASP A O 1
ATOM 735 N N . ARG A 1 89 ? 2.938 14.537 6.017 1.00 70.25 89 ARG A N 1
ATOM 736 C CA . ARG A 1 89 ? 3.146 15.714 5.156 1.00 70.25 89 ARG A CA 1
ATOM 737 C C . ARG A 1 89 ? 3.656 15.391 3.754 1.00 70.25 89 ARG A C 1
ATOM 739 O O . ARG A 1 89 ? 4.435 16.140 3.165 1.00 70.25 89 ARG A O 1
ATOM 746 N N . ASP A 1 90 ? 3.198 14.282 3.207 1.00 75.31 90 ASP A N 1
ATOM 747 C CA . ASP A 1 90 ? 3.476 13.921 1.829 1.00 75.31 90 ASP A CA 1
ATOM 748 C C . ASP A 1 90 ? 2.812 14.940 0.893 1.00 75.31 90 ASP A C 1
ATOM 750 O O . ASP A 1 90 ? 1.596 15.113 0.931 1.00 75.31 90 ASP A O 1
ATOM 754 N N . LEU A 1 91 ? 3.596 15.614 0.044 1.00 70.12 91 LEU A N 1
ATOM 755 C CA . LEU A 1 91 ? 3.108 16.666 -0.859 1.00 70.12 91 LEU A CA 1
ATOM 756 C C . LEU A 1 91 ? 1.970 16.181 -1.764 1.00 70.12 91 LEU A C 1
ATOM 758 O O . LEU A 1 91 ? 1.027 16.931 -2.023 1.00 70.12 91 LEU A O 1
ATOM 762 N N . ASN A 1 92 ? 2.006 14.911 -2.177 1.00 71.88 92 ASN A N 1
ATOM 763 C CA . ASN A 1 92 ? 0.937 14.302 -2.969 1.00 71.88 92 ASN A CA 1
ATOM 764 C C . ASN A 1 92 ? -0.391 14.225 -2.189 1.00 71.88 92 ASN A C 1
ATOM 766 O O . ASN A 1 92 ? -1.476 14.326 -2.764 1.00 71.88 92 ASN A O 1
ATOM 770 N N . LEU A 1 93 ? -0.302 14.127 -0.864 1.00 68.50 93 LEU A N 1
ATOM 771 C CA . LEU A 1 93 ? -1.410 13.984 0.080 1.00 68.50 93 LEU A CA 1
ATOM 772 C C . LEU A 1 93 ? -1.718 15.286 0.845 1.00 68.50 93 LEU A C 1
ATOM 774 O O . LEU A 1 93 ? -2.636 15.328 1.653 1.00 68.50 93 LEU A O 1
ATOM 778 N N . ILE A 1 94 ? -0.998 16.374 0.568 1.00 72.44 94 ILE A N 1
ATOM 779 C CA . ILE A 1 94 ? -1.361 17.744 0.980 1.00 72.44 94 ILE A CA 1
ATOM 780 C C . ILE A 1 94 ? -2.191 18.440 -0.118 1.00 72.44 94 ILE A C 1
ATOM 782 O O . ILE A 1 94 ? -2.707 19.541 0.067 1.00 72.44 94 ILE A O 1
ATOM 786 N N . SER A 1 95 ? -2.352 17.806 -1.283 1.00 76.88 95 SER A N 1
ATOM 787 C CA . SER A 1 95 ? -3.027 18.407 -2.432 1.00 76.88 95 SER A CA 1
ATOM 788 C C . SER A 1 95 ? -4.466 18.857 -2.126 1.00 76.88 95 SER A C 1
ATOM 790 O O . SER A 1 95 ? -5.188 18.260 -1.320 1.00 76.88 95 SER A O 1
ATOM 792 N N . ALA A 1 96 ? -4.917 19.907 -2.824 1.00 79.75 96 ALA A N 1
ATOM 793 C CA . ALA A 1 96 ? -6.302 20.383 -2.747 1.00 79.75 96 ALA A CA 1
ATOM 794 C C . ALA A 1 96 ? -7.310 19.269 -3.075 1.00 79.75 96 ALA A C 1
ATOM 796 O O . ALA A 1 96 ? -8.362 19.176 -2.450 1.00 79.75 96 ALA A O 1
ATOM 797 N N . LEU A 1 97 ? -6.953 18.381 -4.007 1.00 80.25 97 LEU A N 1
ATOM 798 C CA . LEU A 1 97 ? -7.711 17.173 -4.312 1.00 80.25 97 LEU A CA 1
ATOM 799 C C . LEU A 1 97 ? -7.930 16.313 -3.059 1.00 80.25 97 LEU A C 1
ATOM 801 O O . LEU A 1 97 ? -9.066 15.967 -2.749 1.00 80.25 97 LEU A O 1
ATOM 805 N N . TRP A 1 98 ? -6.855 15.972 -2.347 1.00 78.75 98 TRP A N 1
ATOM 806 C CA . TRP A 1 98 ? -6.927 15.114 -1.166 1.00 78.75 98 TRP A CA 1
ATOM 807 C C . TRP A 1 98 ? -7.752 15.761 -0.051 1.00 78.75 98 TRP A C 1
ATOM 809 O O . TRP A 1 98 ? -8.636 15.130 0.522 1.00 78.75 98 TRP A O 1
ATOM 819 N N . THR A 1 99 ? -7.546 17.058 0.177 1.00 80.81 99 THR A N 1
ATOM 820 C CA . THR A 1 99 ? -8.330 17.835 1.148 1.00 80.81 99 THR A CA 1
ATOM 821 C C . THR A 1 99 ? -9.828 17.822 0.812 1.00 80.81 99 THR A C 1
ATOM 823 O O . THR A 1 99 ? -10.654 17.571 1.689 1.00 80.81 99 THR A O 1
ATOM 826 N N . ASN A 1 100 ? -10.189 18.024 -0.460 1.00 84.06 100 ASN A N 1
ATOM 827 C CA . ASN A 1 100 ? -11.585 18.000 -0.907 1.00 84.06 100 ASN A CA 1
ATOM 828 C C . ASN A 1 100 ? -12.209 16.603 -0.798 1.00 84.06 100 ASN A C 1
ATOM 830 O O . ASN A 1 100 ? -13.375 16.487 -0.424 1.00 84.06 100 ASN A O 1
ATOM 834 N N . LEU A 1 101 ? -11.446 15.541 -1.084 1.00 80.75 101 LEU A N 1
ATOM 835 C CA . LEU A 1 101 ? -11.899 14.164 -0.874 1.00 80.75 101 LEU A CA 1
ATOM 836 C C . LEU A 1 101 ? -12.252 13.935 0.600 1.00 80.75 101 LEU A C 1
ATOM 838 O O . LEU A 1 101 ? -13.349 13.475 0.903 1.00 80.75 101 LEU A O 1
ATOM 842 N N . HIS A 1 102 ? -11.377 14.329 1.526 1.00 80.75 102 HIS A N 1
ATOM 843 C CA . HIS A 1 102 ? -11.638 14.186 2.959 1.00 80.75 102 HIS A CA 1
ATOM 844 C C . HIS A 1 102 ? -12.904 14.919 3.419 1.00 80.75 102 HIS A C 1
ATOM 846 O O . HIS A 1 102 ? -13.706 14.335 4.153 1.00 80.75 102 HIS A O 1
ATOM 852 N N . GLN A 1 103 ? -13.118 16.149 2.936 1.00 83.88 103 GLN A N 1
ATOM 853 C CA . GLN A 1 103 ? -14.336 16.919 3.210 1.00 83.88 103 GLN A CA 1
ATOM 854 C C . GLN A 1 103 ? -15.594 16.225 2.679 1.00 83.88 103 GLN A C 1
ATOM 856 O O . GLN A 1 103 ? -16.581 16.127 3.405 1.00 83.88 103 GLN A O 1
ATOM 861 N N . LEU A 1 104 ? -15.557 15.711 1.445 1.00 83.56 104 LEU A N 1
ATOM 862 C CA . LEU A 1 104 ? -16.695 15.029 0.823 1.00 83.56 104 LEU A CA 1
ATOM 863 C C . LEU A 1 104 ? -17.131 13.791 1.619 1.00 83.56 104 LEU A C 1
ATOM 865 O O . LEU A 1 104 ? -18.324 13.533 1.757 1.00 83.56 104 LEU A O 1
ATOM 869 N N . PHE A 1 105 ? -16.168 13.037 2.149 1.00 79.00 105 PHE A N 1
ATOM 870 C CA . PHE A 1 105 ? -16.429 11.804 2.894 1.00 79.00 105 PHE A CA 1
ATOM 871 C C . PHE A 1 105 ? -16.608 12.010 4.405 1.00 79.00 105 PHE A C 1
ATOM 873 O O . PHE A 1 105 ? -16.838 11.039 5.121 1.00 79.00 105 PHE A O 1
ATOM 880 N N . GLY A 1 106 ? -16.516 13.249 4.903 1.00 82.12 106 GLY A N 1
ATOM 881 C CA . GLY A 1 106 ? -16.688 13.554 6.327 1.00 82.12 106 GLY A CA 1
ATOM 882 C C . GLY A 1 106 ? -15.575 12.990 7.215 1.00 82.12 106 GLY A C 1
ATOM 883 O O . GLY A 1 106 ? -15.823 12.615 8.358 1.00 82.12 106 GLY A O 1
ATOM 884 N N . THR A 1 107 ? -14.355 12.903 6.685 1.00 82.50 107 THR A N 1
ATOM 885 C CA . THR A 1 107 ? -13.189 12.362 7.398 1.00 82.50 107 THR A CA 1
ATOM 886 C C . THR A 1 107 ? -12.225 13.487 7.761 1.00 82.50 107 THR A C 1
ATOM 888 O O . THR A 1 107 ? -12.038 14.427 6.987 1.00 82.50 107 THR A O 1
ATOM 891 N N . ASN A 1 108 ? -11.592 13.407 8.930 1.00 81.62 108 ASN A N 1
ATOM 892 C CA . ASN A 1 108 ? -10.639 14.425 9.361 1.00 81.62 108 ASN A CA 1
ATOM 893 C C . ASN A 1 108 ? -9.233 14.077 8.875 1.00 81.62 108 ASN A C 1
ATOM 895 O O . ASN A 1 108 ? -8.704 13.007 9.188 1.00 81.62 108 ASN A O 1
ATOM 899 N N . LEU A 1 109 ? -8.610 15.007 8.156 1.00 82.50 109 LEU A N 1
ATOM 900 C CA . LEU A 1 109 ? -7.200 14.936 7.794 1.00 82.50 109 LEU A CA 1
ATOM 901 C C . LEU A 1 109 ? -6.378 15.734 8.808 1.00 82.50 109 LEU A C 1
ATOM 903 O O . LEU A 1 109 ? -6.642 16.909 9.050 1.00 82.50 109 LEU A O 1
ATOM 907 N N . SER A 1 110 ? -5.374 15.096 9.395 1.00 83.31 110 SER A N 1
ATOM 908 C CA . SER A 1 110 ? -4.372 15.738 10.248 1.00 83.31 110 SER A CA 1
ATOM 909 C C . SER A 1 110 ? -2.973 15.449 9.715 1.00 83.31 110 SER A C 1
ATOM 911 O O . SER A 1 110 ? -2.754 14.464 9.009 1.00 83.31 110 SER A O 1
ATOM 913 N N . PHE A 1 111 ? -2.013 16.308 10.042 1.00 80.31 111 PHE A N 1
ATOM 914 C CA . PHE A 1 111 ? -0.625 16.153 9.615 1.00 80.31 111 PHE A CA 1
ATOM 915 C C . PHE A 1 111 ? 0.261 15.850 10.818 1.00 80.31 111 PHE A C 1
ATOM 917 O O . PHE A 1 111 ? 0.123 16.501 11.853 1.00 80.31 111 PHE A O 1
ATOM 924 N N . SER A 1 112 ? 1.173 14.888 10.670 1.00 75.19 112 SER A N 1
ATOM 925 C CA . SER A 1 112 ? 2.133 14.537 11.720 1.00 75.19 112 SER A CA 1
ATOM 926 C C . SER A 1 112 ? 3.025 15.734 12.072 1.00 75.19 112 SER A C 1
ATOM 928 O O . SER A 1 112 ? 3.309 16.624 11.249 1.00 75.19 112 SER A O 1
ATOM 930 N N . THR A 1 113 ? 3.503 15.780 13.313 1.00 68.19 113 THR A N 1
ATOM 931 C CA . THR A 1 113 ? 4.559 16.713 13.702 1.00 68.19 113 THR A CA 1
ATOM 932 C 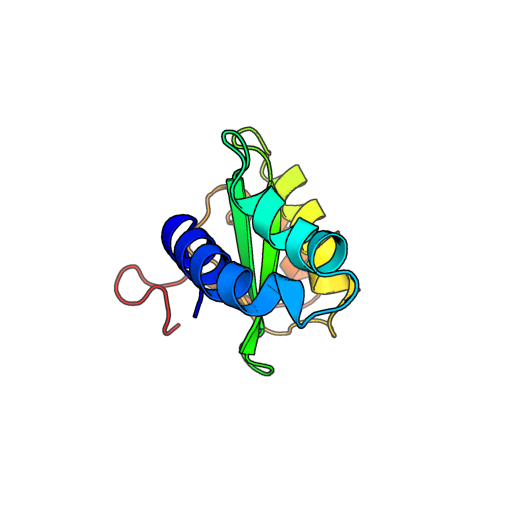C . THR A 1 113 ? 5.944 16.129 13.408 1.00 68.19 113 THR A C 1
ATOM 934 O O . THR A 1 113 ? 6.188 14.939 13.590 1.00 68.19 113 THR A O 1
ATOM 937 N N . ALA A 1 114 ? 6.895 16.972 12.982 1.00 55.81 114 ALA A N 1
ATOM 938 C CA . ALA A 1 114 ? 8.264 16.548 12.644 1.00 55.81 114 ALA A CA 1
ATOM 939 C C . ALA A 1 114 ? 9.024 15.884 13.813 1.00 55.81 114 ALA A C 1
ATOM 941 O O . ALA A 1 114 ? 10.088 15.309 13.612 1.00 55.81 114 ALA A O 1
ATOM 942 N N . TYR A 1 115 ? 8.489 15.981 15.032 1.00 48.25 115 TYR A N 1
ATOM 943 C CA . TYR A 1 115 ? 9.090 15.434 16.241 1.00 48.25 115 TYR A CA 1
ATOM 944 C C . TYR A 1 115 ? 8.694 13.976 16.522 1.00 48.25 115 TYR A C 1
ATOM 946 O O . TYR A 1 115 ? 9.395 13.324 17.290 1.00 48.25 115 TYR A O 1
ATOM 954 N N . HIS A 1 116 ? 7.625 13.446 15.908 1.00 51.69 116 HIS A N 1
ATOM 955 C CA . HIS A 1 116 ? 7.126 12.094 16.189 1.00 51.69 116 HIS A CA 1
ATOM 956 C C . HIS A 1 116 ? 6.401 11.450 14.985 1.00 51.69 116 HIS A C 1
ATOM 958 O O . HIS A 1 116 ? 5.178 11.318 14.994 1.00 51.69 116 HIS A O 1
ATOM 964 N N . PRO A 1 117 ? 7.133 10.939 13.976 1.00 48.72 117 PRO A N 1
ATOM 965 C CA . PRO A 1 117 ? 6.545 10.298 12.788 1.00 48.72 117 PRO A CA 1
ATOM 966 C C . PRO A 1 117 ? 5.768 8.991 13.070 1.00 48.72 117 PRO A C 1
ATOM 968 O O . PRO A 1 117 ? 5.215 8.390 12.155 1.00 48.72 117 PRO A O 1
ATOM 971 N N . GLN A 1 118 ? 5.721 8.524 14.326 1.00 47.91 118 GLN A N 1
ATOM 972 C CA . GLN A 1 118 ? 5.033 7.291 14.737 1.00 47.91 118 GLN A CA 1
ATOM 973 C C . GLN A 1 118 ? 3.931 7.494 15.789 1.00 47.91 118 GLN A C 1
ATOM 975 O O . GLN A 1 118 ? 3.199 6.540 16.060 1.00 47.91 118 GLN A O 1
ATOM 980 N N . THR A 1 119 ? 3.829 8.676 16.408 1.00 44.88 119 THR A N 1
ATOM 981 C CA . THR A 1 119 ? 3.070 8.843 17.664 1.00 44.88 119 THR A CA 1
ATOM 982 C C . THR A 1 119 ? 1.832 9.729 17.547 1.00 44.88 119 THR A C 1
ATOM 984 O O . THR A 1 119 ? 0.951 9.593 18.394 1.00 44.88 119 THR A O 1
ATOM 987 N N . ASP A 1 120 ? 1.741 10.577 16.519 1.00 45.78 120 ASP A N 1
ATOM 988 C CA . ASP A 1 120 ? 0.558 11.416 16.277 1.00 45.78 120 ASP A CA 1
ATOM 989 C C . ASP A 1 120 ? -0.562 10.655 15.564 1.00 45.78 120 ASP A C 1
ATOM 991 O O . ASP A 1 120 ? -0.294 9.839 14.647 1.00 45.78 120 ASP A O 1
#

Foldseek 3Di:
DQDDLVSLVVVVVVVVVCCVVDPPSVVVCVVSVVCNDPQWDWDWDADPVVRDIDIFTDGPPQALVNVLVSCCVGPPVVDPHAQEDEAQVDVSCVDPVNVVVCVVSNHHYHYDDPVCPPDD

Sequence (120 aa):
MLQNKNEIQSFLGFAEYYRKHVKNFASIGRPPYKLCDKDTVFKMTVDRFSKTQIFQPCHKDDTAMDTALLIWNRVISWTEIFTNIINDRDLNLISALWTNLHQLFGTNLSFSTAYHPQTD

Secondary structure (DSSP, 8-state):
---SHHHHHHHHHHHHTTGGGSTTHHHHHHHHHHHTSTT-EEEEEE-TTT--EEEEEE-TT--HHHHHHHHHHHTGGGSS--SEEEE---GGGSSHHHHHHHHHTT-EEEE--TT-TTT-

InterPro domains:
  IPR012337 Ribonuclease H-like superfamily [SSF53098] (42-120)
  IPR036397 Ribonuclease H superfamily [G3DSA:3.30.420.10] (28-120)
  IPR043502 DNA/RNA polymerase superfamily [SSF56672] (2-47)

pLDDT: mean 81.35, std 10.8, range [44.88, 95.06]

=== Feature glossary ===
Each block in this record encodes a different view of the same protein. In brief:

Predicted aligned error. PAE(i, j) answers: if I align the predicted and true structures on residue i, how far off (in Å) do I expect residue j to be? A block-diagonal PAE matrix with low values on the blocks and high values off-diagonal is the signature of a multi-domain protein with confidently predicted domains but uncertain inter-domain orientation.

Contact-map, Ramachandran, and PAE plots. Plot images: a contact map (which residues are close in 3D, as an N×N binary image), a Ramachandran scatter (backbone torsion angles, revealing secondary-structure composition at a glance), and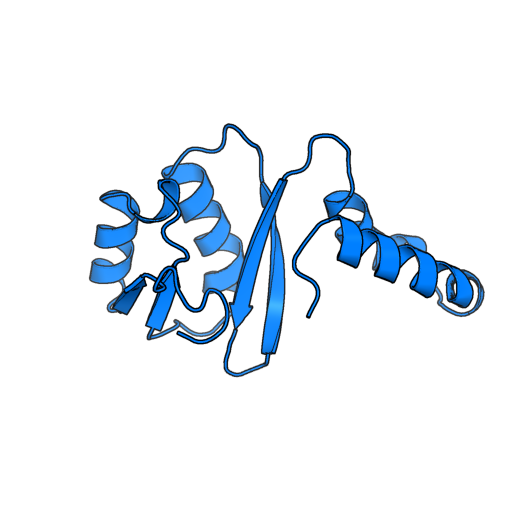 — for AlphaFold structures — a PAE heatmap (pairwise prediction confidence).

Backbone torsions (φ/ψ). φ (phi) and ψ (psi) are the two rotatable backbone dihedrals per residue: φ is the C(i-1)–N–Cα–C torsion, ψ is the N–Cα–C–N(i+1) torsion, both in degrees on (−180°, 180°]. α-helical residues cluster near (−60°, −45°); β-strand residues near (−120°, +130°). A Ramachandran plot is simply a scatter of (φ, ψ) for every residue.

Foldseek 3Di. A 3Di character summarizes, for each residue, the relative orientation of the Cα frame of its nearest spatial neighbor. Because it encodes fold topology rather than chemistry, 3Di alignments detect remote structural similarity that sequence alignment misses.

Radius of gyration, Cα contacts, bounding box. Three whole-structure scalars: the radius of gyration (RMS distance of Cα from centroid, in Å), the count of Cα–Cα contacts (pairs closer than 8 Å and separated by more than four residues in sequence — i.e. tertiary, not local, contacts), and the bounding-box dimensions. Together they distinguish compact globular folds from extended fibres or disordered chains.

Sequence. Sequence gives the chain of amino acids in standard one-letter code (A=alanine, C=cysteine, …, Y=tyrosine), read N→C. It is the only feature that is directly encoded by the gene; all structural features are derived from the folded form of this sequence.

mmCIF coordinates. Atomic coordinates in PDBx/mmCIF format — the same representation the Protein Data Bank distributes. Each line of the _atom_site loop places one backbone atom in Cartesian space (units: ångströms, origin: arbitrary).

Secondary structure (3-state, P-SEA). Three-state secondary structure (P-SEA) collapses the eight DSSP classes into helix (a), strand (b), and coil (c). P-SEA assigns these from Cα geometry alone — distances and angles — without requiring backbone 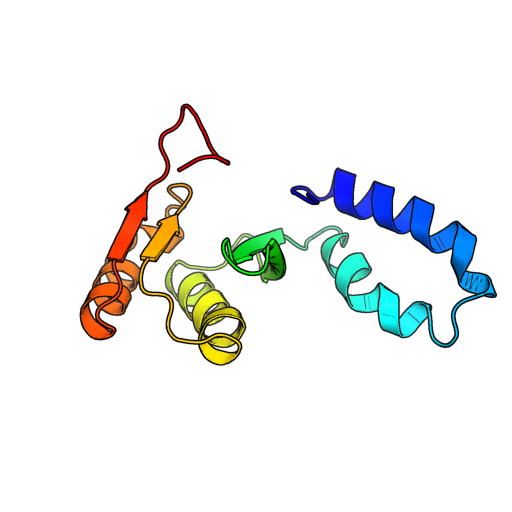oxygens, so it works on any Cα trace.

InterPro / GO / CATH / organism. Functional annotations link the protein to curated databases. InterPro entries identify conserved domains and families by matching the sequence against member-database signatures (Pfam, PROSITE, CDD, …). Gene Ontology (GO) terms describe molecular function, biological process, and cellular component in a controlled vocabulary. CATH places the structure in a hierarchical fold classification (Class/Architecture/Topology/Homologous-superfamily). The organism is the source species.

B-factor. B-factor (Debye–Waller factor) reflects atomic displacement in the crystal lattice. It is an experimental observable (units Å²), not a prediction; low values mean the atom is pinned down, high values mean it moves or is heterogeneous across the crystal.

Rendered structure images. Structure images are PyMOL renders from six orthogonal camera directions. Cartoon representation draws helices as coils and strands as arrows; sticks shows the backbone as bonds; surface shows the solvent-excluded envelope. Rainbow coloring maps sequence position to hue (blue→red, N→C); chain coloring assigns a distinct color per polypeptide.

Solvent-accessible surface area. Solvent-accessible surface area (SASA) is the area in Å² traced out by the centre of a 1.4 Å probe sphere (a water molecule) rolled over the protein's van der Waals surface (Shrake–Rupley / Lee–Richards construction). Buried residues have near-zero SASA; fully exposed residues can exceed 200 Å². The total SASA scales roughly with the number of surface residues.

Secondary structure (8-state, DSSP). The SS8 string is DSSP's per-residue secondary-structure call. α-helix (H) means an i→i+4 H-bond ladder; β-strand (E) means the residue participates in a β-sheet; 3₁₀ (G) and π (I) are tighter and wider helices; T/S are turns/bends; '-' is loop.

pLDDT. For AlphaFold models, the B-factor field carries pLDDT — the model's own estimate of local accuracy on a 0–100 scale. Regions with pLDDT<50 should be treated as essentially unmodeled; they often correspond to intrinsically disordered segments.

Nearest PDB structures. Nearest PDB neighbors are the top structural matches found by Foldseek when searching this structure against the entire Protein Data Bank. Each hit reports a TM-score (0 to 1; >0.5 almost always implies the same fold) and an E-value. These are *structural* homologs — they may share no detectable sequence similarity.